Protein AF-A0A9E2ZRM4-F1 (afdb_monomer_lite)

Foldseek 3Di:
DDPLVVLLVVCVPLDVPPPPDLDQAPALLSLLVVLVVSCVVCLVVLVVLVVCLVPRVSSVVVNVVVLVVLLVSLCRNCVVLLVVDDPVCSVQLSVQLSVLSDSVLVCCQCPVVVHPPVVSSVSSSVSNVVSSVD

Sequence (134 aa):
GGKEELVVAAVGSLRSDTSRPVEPVASPERAVWRIFEDYEEIGDRVVRILAEEHHVTGFAEVAPLGRAYHRAWVEQSFEAQLRQVPAEHREHVLVALIVAMDVYVWKVLRRDLRLDRPAAEAVMVRLVRGALES

pLDDT: mean 84.71, std 18.32, range [37.97, 98.88]

Structure (mmCIF, N/CA/C/O backbone):
data_AF-A0A9E2ZRM4-F1
#
_entry.id   AF-A0A9E2ZRM4-F1
#
loop_
_atom_site.group_PDB
_atom_site.id
_atom_site.type_symbol
_atom_site.label_atom_id
_atom_site.label_alt_id
_atom_site.label_comp_id
_atom_site.label_asym_id
_atom_site.label_entity_id
_atom_site.label_seq_id
_atom_site.pdbx_PDB_ins_code
_atom_site.Cartn_x
_atom_site.Cartn_y
_atom_site.Cartn_z
_atom_site.occupancy
_atom_site.B_iso_or_equiv
_atom_site.auth_seq_id
_atom_site.auth_comp_id
_atom_site.auth_asym_id
_atom_site.auth_atom_id
_atom_site.pdbx_PDB_model_num
ATOM 1 N N . GLY A 1 1 ? 27.285 8.118 -16.244 1.00 42.19 1 GLY A N 1
ATOM 2 C CA . GLY A 1 1 ? 26.944 8.727 -17.546 1.00 42.19 1 GLY A CA 1
ATOM 3 C C . GLY A 1 1 ? 26.492 7.695 -18.557 1.00 42.19 1 GLY A C 1
ATOM 4 O O . GLY A 1 1 ? 27.152 7.513 -19.570 1.00 42.19 1 GLY A O 1
ATOM 5 N N . GLY A 1 2 ? 25.401 6.979 -18.299 1.00 37.97 2 GLY A N 1
ATOM 6 C CA . GLY A 1 2 ? 24.952 5.868 -19.144 1.00 37.97 2 GLY A CA 1
ATOM 7 C C . GLY A 1 2 ? 23.490 5.547 -18.876 1.00 37.97 2 GLY A C 1
ATOM 8 O O . GLY A 1 2 ? 22.932 6.054 -17.914 1.00 37.97 2 GLY A O 1
ATOM 9 N N . LYS A 1 3 ? 22.860 4.735 -19.730 1.00 43.03 3 LYS A N 1
ATOM 10 C CA . LYS A 1 3 ? 21.420 4.397 -19.709 1.00 43.03 3 LYS A CA 1
ATOM 11 C C . LYS A 1 3 ? 20.835 4.128 -18.312 1.00 43.03 3 LYS A C 1
ATOM 13 O O . LYS A 1 3 ? 19.667 4.414 -18.097 1.00 43.03 3 LYS A O 1
ATOM 18 N N . GLU A 1 4 ? 21.641 3.636 -17.378 1.00 42.38 4 GLU A N 1
ATOM 19 C CA . GLU A 1 4 ? 21.295 3.425 -15.969 1.00 42.38 4 GLU A CA 1
ATOM 20 C C . GLU A 1 4 ? 20.982 4.724 -15.208 1.00 42.38 4 GLU A C 1
ATOM 22 O O . GLU A 1 4 ? 19.970 4.771 -14.525 1.00 42.38 4 GLU A O 1
ATOM 27 N N . GLU A 1 5 ? 21.739 5.811 -15.386 1.00 43.53 5 GLU A N 1
ATOM 28 C CA . GLU A 1 5 ? 21.412 7.134 -14.814 1.00 43.53 5 GLU A CA 1
ATOM 29 C C . GLU A 1 5 ? 20.125 7.713 -15.413 1.00 43.53 5 GLU A C 1
ATOM 31 O O . GLU A 1 5 ? 19.358 8.362 -14.712 1.00 43.53 5 GLU A O 1
ATOM 36 N N . LEU A 1 6 ? 19.856 7.460 -16.700 1.00 48.62 6 LEU A N 1
ATOM 37 C CA . LEU A 1 6 ? 18.607 7.870 -17.356 1.00 48.62 6 LEU A CA 1
ATOM 38 C C . LEU A 1 6 ? 17.410 7.055 -16.850 1.00 48.62 6 LEU A C 1
ATOM 40 O O . LEU A 1 6 ? 16.321 7.598 -16.693 1.00 48.62 6 LEU A O 1
ATOM 44 N N . VAL A 1 7 ? 17.614 5.768 -16.561 1.00 48.75 7 VAL A N 1
ATOM 45 C CA . VAL A 1 7 ? 16.616 4.901 -15.924 1.00 48.75 7 VAL A CA 1
ATOM 46 C C . VAL A 1 7 ? 16.384 5.332 -14.476 1.00 48.75 7 VAL A C 1
ATOM 48 O O . VAL A 1 7 ? 15.232 5.454 -14.082 1.00 48.75 7 VAL A O 1
ATOM 51 N N . VAL A 1 8 ? 17.434 5.652 -13.715 1.00 47.16 8 VAL A N 1
ATOM 52 C CA . VAL A 1 8 ? 17.345 6.193 -12.348 1.00 47.16 8 VAL A CA 1
ATOM 53 C C . VAL A 1 8 ? 16.696 7.574 -12.330 1.00 47.16 8 VAL A C 1
ATOM 55 O O . VAL A 1 8 ? 15.901 7.834 -11.443 1.00 47.16 8 VAL A O 1
ATOM 58 N N . ALA A 1 9 ? 16.937 8.443 -13.311 1.00 48.97 9 ALA A N 1
ATOM 59 C CA . ALA A 1 9 ? 16.260 9.737 -13.414 1.00 48.97 9 ALA A CA 1
ATOM 60 C C . ALA A 1 9 ? 14.778 9.591 -13.812 1.00 48.97 9 ALA A C 1
ATOM 62 O O . ALA A 1 9 ? 13.922 10.295 -13.282 1.00 48.97 9 ALA A O 1
ATOM 63 N N . ALA A 1 10 ? 14.455 8.644 -14.700 1.00 47.59 10 ALA A N 1
ATOM 64 C CA . ALA A 1 10 ? 13.079 8.340 -15.106 1.00 47.59 10 ALA A CA 1
ATOM 65 C C . ALA A 1 10 ? 12.281 7.569 -14.036 1.00 47.59 10 ALA A C 1
ATOM 67 O O . ALA A 1 10 ? 11.052 7.598 -14.037 1.00 47.59 10 ALA A O 1
ATOM 68 N N . VAL A 1 11 ? 12.970 6.862 -13.138 1.00 48.44 11 VAL A N 1
ATOM 69 C CA . VAL A 1 11 ? 12.391 6.141 -11.995 1.00 48.44 11 VAL A CA 1
ATOM 70 C C . VAL A 1 11 ? 12.373 7.009 -10.736 1.00 48.44 11 VAL A C 1
ATOM 72 O O . VAL A 1 11 ? 11.407 6.975 -9.988 1.00 48.44 11 VAL A O 1
ATOM 75 N N . GLY A 1 12 ? 13.389 7.842 -10.531 1.00 45.41 12 GLY A N 1
ATOM 76 C CA . GLY A 1 12 ? 13.537 8.791 -9.427 1.00 45.41 12 GLY A CA 1
ATOM 77 C C . GLY A 1 12 ? 12.515 9.928 -9.448 1.00 45.41 12 GLY A C 1
ATOM 78 O O . GLY A 1 12 ? 12.355 10.610 -8.442 1.00 45.41 12 GLY A O 1
ATOM 79 N N . SER A 1 13 ? 11.724 10.065 -10.519 1.00 49.84 13 SER A N 1
ATOM 80 C CA . SER A 1 13 ? 10.481 10.849 -10.508 1.00 49.84 13 SER A CA 1
ATOM 81 C C . SER A 1 13 ? 9.339 10.148 -9.747 1.00 49.84 13 SER A C 1
ATOM 83 O O . SER A 1 13 ? 8.168 10.398 -10.035 1.00 49.84 13 SER A O 1
ATOM 85 N N . LEU A 1 14 ? 9.665 9.256 -8.801 1.00 52.56 14 LEU A N 1
ATOM 86 C CA . LEU A 1 14 ? 8.755 8.373 -8.059 1.00 52.56 14 LEU A CA 1
ATOM 87 C C . LEU A 1 14 ? 7.603 9.100 -7.358 1.00 52.56 14 LEU A C 1
ATOM 89 O O . LEU A 1 14 ? 6.606 8.462 -7.048 1.00 52.56 14 LEU A O 1
ATOM 93 N N . ARG A 1 15 ? 7.686 10.425 -7.214 1.00 49.28 15 ARG A N 1
ATOM 94 C CA . ARG A 1 15 ? 6.554 11.351 -7.336 1.00 49.28 15 ARG A CA 1
ATOM 95 C C . ARG A 1 15 ? 7.113 12.630 -7.968 1.00 49.28 15 ARG A C 1
ATOM 97 O O . ARG A 1 15 ? 8.135 13.124 -7.501 1.00 49.28 15 ARG A O 1
ATOM 104 N N . SER A 1 16 ? 6.435 13.240 -8.940 1.00 43.84 16 SER A N 1
ATOM 105 C CA . SER A 1 16 ? 6.684 14.656 -9.276 1.00 43.84 16 SER A CA 1
ATOM 106 C C . SER A 1 16 ? 6.295 15.597 -8.124 1.00 43.84 16 SER A C 1
ATOM 108 O O . SER A 1 16 ? 6.412 16.811 -8.246 1.00 43.84 16 SER A O 1
ATOM 110 N N . ASP A 1 17 ? 5.787 15.042 -7.020 1.00 44.28 17 ASP A N 1
ATOM 111 C CA . ASP A 1 17 ? 5.253 15.784 -5.898 1.00 44.28 17 ASP A CA 1
ATOM 112 C C . ASP A 1 17 ? 5.292 14.928 -4.613 1.00 44.28 17 ASP A C 1
ATOM 114 O O . ASP A 1 17 ? 4.287 14.373 -4.160 1.00 44.28 17 ASP A O 1
ATOM 118 N N . THR A 1 18 ? 6.480 14.777 -4.018 1.00 47.00 18 THR A N 1
ATOM 119 C CA . THR A 1 18 ? 6.630 14.354 -2.609 1.00 47.00 18 THR A CA 1
ATOM 120 C C . THR A 1 18 ? 6.164 15.442 -1.633 1.00 47.00 18 THR A C 1
ATOM 122 O O . THR A 1 18 ? 6.200 15.229 -0.425 1.00 47.00 18 THR A O 1
ATOM 125 N N . SER A 1 19 ? 5.708 16.595 -2.145 1.00 43.94 19 SER A N 1
ATOM 126 C CA . SER A 1 19 ? 5.215 17.728 -1.365 1.00 43.94 19 SER A CA 1
ATOM 127 C C . SER A 1 19 ? 3.698 17.752 -1.178 1.00 43.94 19 SER A C 1
ATOM 129 O O . SER A 1 19 ? 3.202 18.615 -0.453 1.00 43.94 19 SER A O 1
ATOM 131 N N . ARG A 1 20 ? 2.945 16.789 -1.741 1.00 50.78 20 ARG A N 1
ATOM 132 C CA . ARG A 1 20 ? 1.525 16.642 -1.388 1.00 50.78 20 ARG A CA 1
ATOM 133 C C . ARG A 1 20 ? 1.421 16.275 0.089 1.00 50.78 20 ARG A C 1
ATOM 135 O O . ARG A 1 20 ? 1.943 15.225 0.470 1.00 50.78 20 ARG A O 1
ATOM 142 N N . PRO A 1 21 ? 0.724 17.084 0.904 1.00 50.97 21 PRO A N 1
ATOM 143 C CA . PRO A 1 21 ? 0.440 16.716 2.277 1.00 50.97 21 PRO A CA 1
ATOM 144 C C . PRO A 1 21 ? -0.228 15.344 2.287 1.00 50.97 21 PRO A C 1
ATOM 146 O O . PRO A 1 21 ? -1.172 15.091 1.531 1.00 50.97 21 PRO A O 1
ATOM 149 N N . VAL A 1 22 ? 0.275 14.449 3.129 1.00 57.41 22 VAL A N 1
ATOM 150 C CA . VAL A 1 22 ? -0.462 13.242 3.479 1.00 57.41 22 VAL A CA 1
ATOM 151 C C . VAL A 1 22 ? -1.603 13.712 4.369 1.00 57.41 22 VAL A C 1
ATOM 153 O O . VAL A 1 22 ? -1.417 14.030 5.543 1.00 57.41 22 VAL A O 1
ATOM 156 N N . GLU A 1 23 ? -2.775 13.874 3.768 1.00 57.50 23 GLU A N 1
ATOM 157 C CA . GLU A 1 23 ? -3.981 14.156 4.528 1.00 57.50 23 GLU A CA 1
ATOM 158 C C . GLU A 1 23 ? -4.286 12.941 5.412 1.00 57.50 23 GLU A C 1
ATOM 160 O O . GLU A 1 23 ? -4.284 11.816 4.900 1.00 57.50 23 GLU A O 1
ATOM 165 N N . PRO A 1 24 ? -4.562 13.140 6.714 1.00 60.38 24 PRO A N 1
ATOM 166 C CA . PRO A 1 24 ? -5.075 12.076 7.561 1.00 60.38 24 PRO A CA 1
ATOM 167 C C . PRO A 1 24 ? -6.282 11.445 6.877 1.00 60.38 24 PRO A C 1
ATOM 169 O O . PRO A 1 24 ? -7.261 12.128 6.553 1.00 60.38 24 PRO A O 1
ATOM 172 N N . VAL A 1 25 ? -6.207 10.146 6.608 1.00 64.31 25 VAL A N 1
ATOM 173 C CA . VAL A 1 25 ? -7.272 9.500 5.864 1.00 64.31 25 VAL A CA 1
ATOM 174 C C . VAL A 1 25 ? -8.420 9.195 6.821 1.00 64.31 25 VAL A C 1
ATOM 176 O O . VAL A 1 25 ? -8.304 8.403 7.751 1.00 64.31 25 VAL A O 1
ATOM 179 N N . ALA A 1 26 ? -9.571 9.807 6.547 1.00 67.75 26 ALA A N 1
ATOM 180 C CA . ALA A 1 26 ? -10.771 9.660 7.364 1.00 67.75 26 ALA A CA 1
ATOM 181 C C . ALA A 1 26 ? -11.379 8.239 7.365 1.00 67.75 26 ALA A C 1
ATOM 183 O O . ALA A 1 26 ? -12.183 7.936 8.245 1.00 67.75 26 ALA A O 1
ATOM 184 N N . SER A 1 27 ? -11.044 7.373 6.395 1.00 87.56 27 SER A N 1
ATOM 185 C CA . SER A 1 27 ? -11.594 6.013 6.304 1.00 87.56 27 SER A CA 1
ATOM 186 C C . SER A 1 27 ? -10.721 5.045 5.479 1.00 87.56 27 SER A C 1
ATOM 188 O O . SER A 1 27 ? -10.009 5.494 4.575 1.00 87.56 27 SER A O 1
ATOM 190 N N . PRO A 1 28 ? -10.802 3.716 5.712 1.00 92.62 28 PRO A N 1
ATOM 191 C CA . PRO A 1 28 ? -10.139 2.702 4.882 1.00 92.62 28 PRO A CA 1
ATOM 192 C C . PRO A 1 28 ? -10.380 2.867 3.374 1.00 92.62 28 PRO A C 1
ATOM 194 O O . PRO A 1 28 ? -9.463 2.716 2.575 1.00 92.62 28 PRO A O 1
ATOM 197 N N . GLU A 1 29 ? -11.595 3.237 2.973 1.00 94.38 29 GLU A N 1
ATOM 198 C CA . GLU A 1 29 ? -11.980 3.430 1.570 1.00 94.38 29 GLU A CA 1
ATOM 199 C C . GLU A 1 29 ? -11.233 4.603 0.946 1.00 94.38 29 GLU A C 1
ATOM 201 O O . GLU A 1 29 ? -10.781 4.517 -0.192 1.00 94.38 29 GLU A O 1
ATOM 206 N N . ARG A 1 30 ? -11.064 5.698 1.693 1.00 93.12 30 ARG A N 1
ATOM 207 C CA . ARG A 1 30 ? -10.307 6.859 1.219 1.00 93.12 30 ARG A CA 1
ATOM 208 C C . ARG A 1 30 ? -8.817 6.544 1.089 1.00 93.12 30 ARG A C 1
ATOM 210 O O . ARG A 1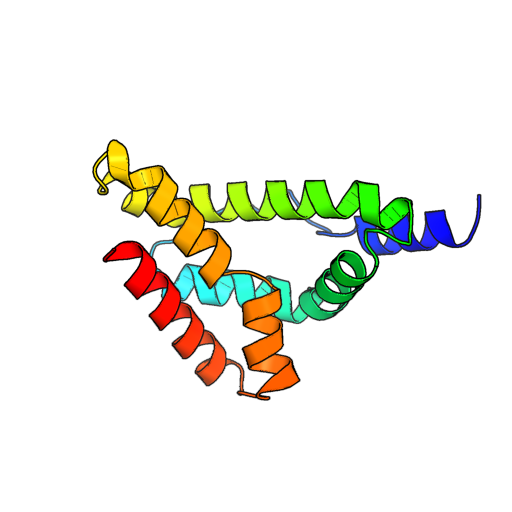 30 ? -8.198 7.041 0.151 1.00 93.12 30 ARG A O 1
ATOM 217 N N . ALA A 1 31 ? -8.262 5.707 1.970 1.00 92.56 31 ALA A N 1
ATOM 218 C CA . ALA A 1 31 ? -6.856 5.298 1.913 1.00 92.56 31 ALA A CA 1
ATOM 219 C C . ALA A 1 31 ? -6.627 4.430 0.676 1.00 92.56 31 ALA A C 1
ATOM 221 O O . ALA A 1 31 ? -5.710 4.681 -0.104 1.00 92.56 31 ALA A O 1
ATOM 222 N N . VAL A 1 32 ? -7.515 3.457 0.461 1.00 96.62 32 VAL A N 1
ATOM 223 C CA . VAL A 1 32 ? -7.477 2.574 -0.704 1.00 96.62 32 VAL A CA 1
ATOM 224 C C . VAL A 1 32 ? -7.672 3.360 -1.998 1.00 96.62 32 VAL A C 1
ATOM 226 O O . VAL A 1 32 ? -6.868 3.229 -2.912 1.00 96.62 32 VAL A O 1
ATOM 229 N N . TRP A 1 33 ? -8.666 4.245 -2.075 1.00 95.06 33 TRP A N 1
ATOM 230 C CA . TRP A 1 33 ? -8.848 5.095 -3.252 1.00 95.06 33 TRP A CA 1
ATOM 231 C C . TRP A 1 33 ? -7.581 5.902 -3.569 1.00 95.06 33 TRP A C 1
ATOM 233 O O . TRP A 1 33 ? -7.153 5.957 -4.721 1.00 95.06 33 TRP A O 1
ATOM 243 N N . ARG A 1 34 ? -6.941 6.482 -2.543 1.00 91.06 34 ARG A N 1
ATOM 244 C CA . ARG A 1 34 ? -5.726 7.285 -2.712 1.00 91.06 34 ARG A CA 1
ATOM 245 C C . ARG A 1 34 ? -4.525 6.457 -3.169 1.00 91.06 34 ARG A C 1
ATOM 247 O O . ARG A 1 34 ? -3.815 6.916 -4.056 1.00 91.06 34 ARG A O 1
ATOM 254 N N . ILE A 1 35 ? -4.292 5.272 -2.603 1.00 92.31 35 ILE A N 1
ATOM 255 C CA . ILE A 1 35 ? -3.171 4.428 -3.046 1.00 92.31 35 ILE A CA 1
ATOM 256 C C . ILE A 1 35 ? -3.412 3.879 -4.459 1.00 92.31 35 ILE A C 1
ATOM 258 O O . ILE A 1 35 ? -2.467 3.726 -5.226 1.00 92.31 35 ILE A O 1
ATOM 262 N N . PHE A 1 36 ? -4.673 3.655 -4.848 1.00 95.94 36 PHE A N 1
ATOM 263 C CA . PHE A 1 36 ? -5.020 3.289 -6.221 1.00 95.94 36 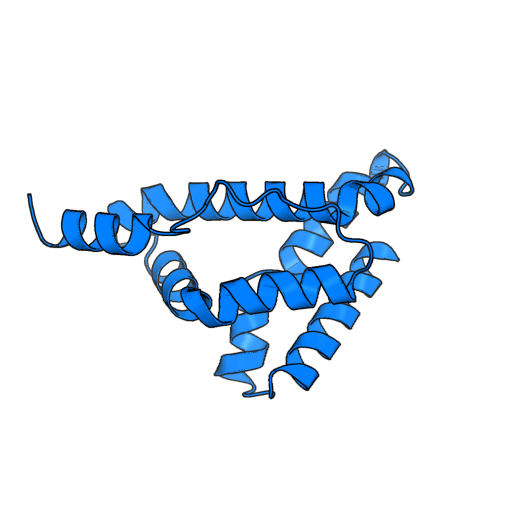PHE A CA 1
ATOM 264 C C . PHE A 1 36 ? -4.759 4.421 -7.218 1.00 95.94 36 PHE A C 1
ATOM 266 O O . PHE A 1 36 ? -4.314 4.124 -8.321 1.00 95.94 36 PHE A O 1
ATOM 273 N N . GLU A 1 37 ? -4.973 5.694 -6.860 1.00 91.38 37 GLU A N 1
ATOM 274 C CA . GLU A 1 37 ? -4.551 6.815 -7.721 1.00 91.38 37 GLU A CA 1
ATOM 275 C C . GLU A 1 37 ? -3.052 6.731 -8.037 1.00 91.38 37 GLU A C 1
ATOM 277 O O . GLU A 1 37 ? -2.662 6.820 -9.199 1.00 91.38 37 GLU A O 1
ATOM 282 N N . ASP A 1 38 ? -2.225 6.472 -7.021 1.00 86.12 38 ASP A N 1
ATOM 283 C CA . ASP A 1 38 ? -0.781 6.337 -7.206 1.00 86.12 38 ASP A CA 1
ATOM 284 C C . ASP A 1 38 ? -0.444 5.077 -8.030 1.00 86.12 38 ASP A C 1
ATOM 286 O O . ASP A 1 38 ? 0.303 5.135 -9.008 1.00 86.12 38 ASP A O 1
ATOM 290 N N . TYR A 1 39 ? -1.004 3.916 -7.688 1.00 94.50 39 TYR A N 1
ATOM 291 C CA . TYR A 1 39 ? -0.662 2.662 -8.361 1.00 94.50 39 TYR A CA 1
ATOM 292 C C . TYR A 1 39 ? -1.186 2.555 -9.795 1.00 94.50 39 TYR A C 1
ATOM 294 O O . TYR A 1 39 ? -0.502 1.964 -10.630 1.00 94.50 39 TYR A O 1
ATOM 302 N N . GLU A 1 40 ? -2.327 3.150 -10.142 1.00 94.19 40 GLU A N 1
ATOM 303 C CA . GLU A 1 40 ? -2.750 3.199 -11.548 1.00 94.19 40 GLU A CA 1
ATOM 304 C C . GLU A 1 40 ? -1.804 4.067 -12.402 1.00 94.19 40 GLU A C 1
ATOM 306 O O . GLU A 1 40 ? -1.660 3.801 -13.594 1.00 94.19 40 GLU A O 1
ATOM 311 N N . GLU A 1 41 ? -1.113 5.051 -11.812 1.00 89.06 41 GLU A N 1
ATOM 312 C CA . GLU A 1 41 ? -0.127 5.887 -12.511 1.00 89.06 41 GLU A CA 1
ATOM 313 C C . GLU A 1 41 ? 1.267 5.235 -12.582 1.00 89.06 41 GLU A C 1
ATOM 315 O O . GLU A 1 41 ? 1.926 5.252 -13.629 1.00 89.06 41 GLU A O 1
ATOM 320 N N . ILE A 1 42 ? 1.752 4.677 -11.466 1.00 85.12 42 ILE A N 1
ATOM 321 C CA . ILE A 1 42 ? 3.153 4.243 -11.334 1.00 85.12 42 ILE A CA 1
ATOM 322 C C . ILE A 1 42 ? 3.342 2.764 -10.976 1.00 85.12 42 ILE A C 1
ATOM 324 O O . ILE A 1 42 ? 4.479 2.287 -10.994 1.00 85.12 42 ILE A O 1
ATOM 328 N N . GLY A 1 43 ? 2.275 2.021 -10.685 1.00 92.31 43 GLY A N 1
ATOM 329 C CA . GLY A 1 43 ? 2.334 0.675 -10.106 1.00 92.31 43 GLY A CA 1
ATOM 330 C C . GLY A 1 43 ? 3.113 -0.331 -10.951 1.00 92.31 43 GLY A C 1
ATOM 331 O O . GLY A 1 43 ? 3.991 -1.013 -10.429 1.00 92.31 43 GLY A O 1
ATOM 332 N N . ASP A 1 44 ? 2.897 -0.368 -12.270 1.00 95.38 44 ASP A N 1
ATOM 333 C CA . ASP A 1 44 ? 3.623 -1.293 -13.160 1.00 95.38 44 ASP A CA 1
ATOM 334 C C . ASP A 1 44 ? 5.140 -1.015 -13.179 1.00 95.38 44 ASP A C 1
ATOM 336 O O . ASP A 1 44 ? 5.961 -1.934 -13.242 1.00 95.38 44 ASP A O 1
ATOM 340 N N . ARG A 1 45 ? 5.536 0.261 -13.076 1.00 91.25 45 ARG A N 1
ATOM 341 C CA . ARG A 1 45 ? 6.948 0.663 -12.980 1.00 91.25 45 ARG A CA 1
ATOM 342 C C . ARG A 1 45 ? 7.541 0.261 -11.633 1.00 91.25 45 ARG A C 1
ATOM 344 O O . ARG A 1 45 ? 8.655 -0.254 -11.615 1.00 91.25 45 ARG A O 1
ATOM 351 N N . VAL A 1 46 ? 6.806 0.449 -10.537 1.00 89.62 46 VAL A N 1
ATOM 352 C CA . VAL A 1 46 ? 7.233 0.008 -9.199 1.00 89.62 46 VAL A CA 1
ATOM 353 C C . VAL A 1 46 ? 7.418 -1.510 -9.164 1.00 89.62 46 VAL A C 1
ATOM 355 O O . VAL A 1 46 ? 8.470 -1.972 -8.733 1.00 89.62 46 VAL A O 1
ATOM 358 N N . VAL A 1 47 ? 6.471 -2.286 -9.699 1.00 96.19 47 VAL A N 1
ATOM 359 C CA . VAL A 1 47 ? 6.584 -3.754 -9.800 1.00 96.19 47 VAL A CA 1
ATOM 360 C C . VAL A 1 47 ? 7.853 -4.161 -10.549 1.00 96.19 47 VAL A C 1
ATOM 362 O O . VAL A 1 47 ? 8.568 -5.053 -10.103 1.00 96.19 47 VAL A O 1
ATOM 365 N N . ARG A 1 48 ? 8.177 -3.489 -11.660 1.00 92.69 48 ARG A N 1
ATOM 366 C CA . ARG A 1 48 ? 9.410 -3.762 -12.410 1.00 92.69 48 ARG A CA 1
ATOM 367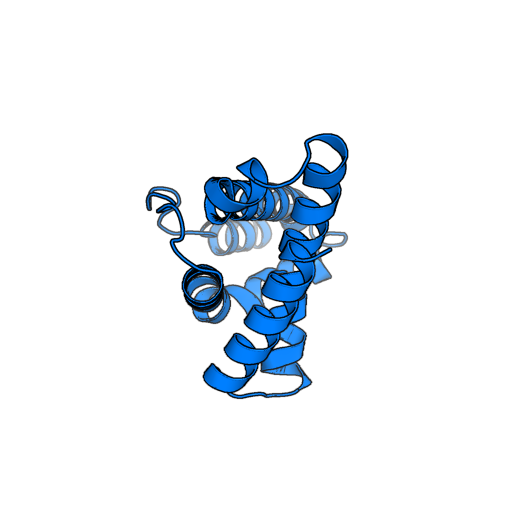 C C . ARG A 1 48 ? 10.672 -3.446 -11.606 1.00 92.69 48 ARG A C 1
ATOM 369 O O . ARG A 1 48 ? 11.618 -4.221 -11.663 1.00 92.69 48 ARG A O 1
ATOM 376 N N . ILE A 1 49 ? 10.701 -2.315 -10.901 1.00 89.00 49 ILE A N 1
ATOM 377 C CA . ILE A 1 49 ? 11.844 -1.930 -10.059 1.00 89.00 49 ILE A CA 1
ATOM 378 C C . ILE A 1 49 ? 12.088 -3.002 -9.002 1.00 89.00 49 ILE A C 1
ATOM 380 O O . ILE A 1 49 ? 13.216 -3.454 -8.855 1.00 89.00 49 ILE A O 1
ATOM 384 N N . LEU A 1 50 ? 11.029 -3.435 -8.314 1.00 92.88 50 LEU A N 1
ATOM 385 C CA . LEU A 1 50 ? 11.117 -4.444 -7.261 1.00 92.88 50 LEU A CA 1
ATOM 386 C C . LEU A 1 50 ? 11.516 -5.823 -7.805 1.00 92.88 50 LEU A C 1
ATOM 388 O O . LEU A 1 50 ? 12.303 -6.515 -7.174 1.00 92.88 50 LEU A O 1
ATOM 392 N N . ALA A 1 51 ? 11.033 -6.218 -8.986 1.00 94.69 51 ALA A N 1
ATOM 393 C CA . ALA A 1 51 ? 11.415 -7.491 -9.602 1.00 94.69 51 ALA A CA 1
ATOM 394 C C . ALA A 1 51 ? 12.911 -7.562 -9.967 1.00 94.69 51 ALA A C 1
ATOM 396 O O . ALA A 1 51 ? 13.499 -8.638 -9.964 1.00 94.69 51 ALA A O 1
ATOM 397 N N . GLU A 1 52 ? 13.522 -6.416 -10.270 1.00 93.56 52 GLU A N 1
ATOM 398 C CA . GLU A 1 52 ? 14.899 -6.309 -10.762 1.00 93.56 52 GLU A CA 1
ATOM 399 C C . GLU A 1 52 ? 15.857 -5.680 -9.728 1.00 93.56 52 GLU A C 1
ATOM 401 O O . GLU A 1 52 ? 17.016 -5.395 -10.046 1.00 93.56 52 GLU A O 1
ATOM 406 N N . GLU A 1 53 ? 15.413 -5.456 -8.483 1.00 91.31 53 GLU A N 1
ATOM 407 C CA . GLU A 1 53 ? 16.175 -4.700 -7.473 1.00 91.31 53 GLU A CA 1
ATOM 408 C C . GLU A 1 53 ? 17.501 -5.367 -7.075 1.00 91.31 53 GLU A C 1
ATOM 410 O O . GLU A 1 53 ? 18.418 -4.695 -6.618 1.00 91.31 53 GLU A O 1
ATOM 415 N N . HIS A 1 54 ? 17.641 -6.675 -7.297 1.00 93.31 54 HIS A N 1
ATOM 416 C CA . HIS A 1 54 ? 18.878 -7.424 -7.043 1.00 93.31 54 HIS A CA 1
ATOM 417 C C . HIS A 1 54 ? 19.806 -7.522 -8.263 1.00 93.31 54 HIS A C 1
ATOM 419 O O . HIS A 1 54 ? 20.920 -8.034 -8.149 1.00 93.31 54 HIS A O 1
ATOM 425 N N . HIS A 1 55 ? 19.356 -7.048 -9.426 1.00 91.56 55 HIS A N 1
ATOM 426 C CA . HIS A 1 55 ? 20.075 -7.160 -10.697 1.00 91.56 55 HIS A CA 1
ATOM 427 C C . HIS A 1 55 ? 20.501 -5.804 -11.265 1.00 91.56 55 HIS A C 1
ATOM 429 O O . HIS A 1 55 ? 21.481 -5.732 -12.004 1.00 91.56 55 HIS A O 1
ATOM 435 N N . VAL A 1 56 ? 19.802 -4.725 -10.904 1.00 85.44 56 VAL A N 1
ATOM 436 C CA . VAL A 1 56 ? 20.075 -3.365 -11.379 1.00 85.44 56 VAL A CA 1
ATOM 437 C C . VAL A 1 56 ? 20.472 -2.483 -10.198 1.00 85.44 56 VAL A C 1
ATOM 439 O O . VAL A 1 56 ? 19.640 -2.176 -9.348 1.00 85.44 56 VAL A O 1
ATOM 442 N N . THR A 1 57 ? 21.724 -2.012 -10.171 1.00 82.31 57 THR A N 1
ATOM 443 C CA . THR A 1 57 ? 22.273 -1.193 -9.070 1.00 82.31 57 THR A CA 1
ATOM 444 C C . THR A 1 57 ? 21.384 0.003 -8.719 1.00 82.31 57 THR A C 1
ATOM 446 O O . THR A 1 57 ? 21.070 0.217 -7.554 1.00 82.31 57 THR A O 1
ATOM 449 N N . GLY A 1 58 ? 20.886 0.737 -9.721 1.00 78.94 58 GLY A N 1
ATOM 450 C CA . GLY A 1 58 ? 19.994 1.877 -9.486 1.00 78.94 58 GLY A CA 1
ATOM 451 C C . GLY A 1 58 ? 18.643 1.505 -8.857 1.00 78.94 58 GLY A C 1
ATOM 452 O O . GLY A 1 58 ? 18.043 2.312 -8.155 1.00 78.94 58 GLY A O 1
ATOM 453 N N . PHE A 1 59 ? 18.152 0.282 -9.067 1.00 85.88 59 PHE A N 1
ATOM 454 C CA . PHE A 1 59 ? 16.928 -0.197 -8.419 1.00 85.88 59 PHE A CA 1
ATOM 455 C C . PHE A 1 59 ? 17.188 -0.668 -6.991 1.00 85.88 59 PHE A C 1
ATOM 457 O O . PHE A 1 59 ? 16.351 -0.412 -6.128 1.00 85.88 59 PHE A O 1
ATOM 464 N N . ALA A 1 60 ? 18.357 -1.256 -6.723 1.00 84.62 60 ALA A N 1
ATOM 465 C CA . ALA A 1 60 ? 18.791 -1.611 -5.372 1.00 84.62 60 ALA A CA 1
ATOM 466 C C . ALA A 1 60 ? 18.837 -0.390 -4.433 1.00 84.62 60 ALA A C 1
ATOM 468 O O . ALA A 1 60 ? 18.549 -0.510 -3.245 1.00 84.62 60 ALA A O 1
ATOM 469 N N . GLU A 1 61 ? 19.174 0.789 -4.964 1.00 81.62 61 GLU A N 1
ATOM 470 C CA . GLU A 1 61 ? 19.204 2.049 -4.209 1.00 81.62 61 GLU A CA 1
ATOM 471 C C . GLU A 1 61 ? 17.803 2.649 -4.007 1.00 81.62 61 GLU A C 1
ATOM 473 O O . GLU A 1 61 ? 17.487 3.175 -2.940 1.00 81.62 61 GLU A O 1
ATOM 478 N N . VAL A 1 62 ? 16.934 2.550 -5.016 1.00 78.81 62 VAL A N 1
ATOM 479 C CA . VAL A 1 62 ? 15.605 3.181 -5.006 1.00 78.81 62 VAL A CA 1
ATOM 480 C C . VAL A 1 62 ? 14.552 2.350 -4.266 1.00 78.81 62 VAL A C 1
ATOM 482 O O . VAL A 1 62 ? 13.695 2.910 -3.578 1.00 78.81 62 VAL A O 1
ATOM 485 N N . ALA A 1 63 ? 14.586 1.022 -4.375 1.00 85.81 63 ALA A N 1
ATOM 486 C CA . ALA A 1 63 ? 13.571 0.151 -3.785 1.00 85.81 63 ALA A CA 1
ATOM 487 C C . ALA A 1 63 ? 13.451 0.278 -2.248 1.00 85.81 63 ALA A C 1
ATOM 489 O O . ALA A 1 63 ? 12.322 0.375 -1.752 1.00 85.81 63 ALA A O 1
ATOM 490 N N . PRO A 1 64 ? 14.550 0.379 -1.467 1.00 87.69 64 PRO A N 1
ATOM 491 C CA . PRO A 1 64 ? 14.469 0.659 -0.033 1.00 87.69 64 PRO A CA 1
ATOM 492 C C . PRO A 1 64 ? 13.796 1.998 0.291 1.00 87.69 64 PRO A C 1
ATOM 494 O O . PRO A 1 64 ? 13.020 2.067 1.245 1.00 87.69 64 PRO A O 1
ATOM 497 N N . LEU A 1 65 ? 14.038 3.043 -0.511 1.00 82.88 65 LEU A N 1
ATOM 498 C CA . LEU A 1 65 ? 13.403 4.355 -0.335 1.00 82.88 65 LEU A CA 1
ATOM 499 C C . LEU A 1 65 ? 11.893 4.273 -0.578 1.00 82.88 65 LEU A C 1
ATOM 501 O O . LEU A 1 65 ? 11.114 4.811 0.206 1.00 82.88 65 LEU A O 1
ATOM 505 N N . GLY A 1 66 ? 11.476 3.544 -1.617 1.00 83.06 66 GLY A N 1
ATOM 506 C CA . GLY A 1 66 ? 10.063 3.278 -1.895 1.00 83.06 66 GLY A CA 1
ATOM 507 C C . GLY A 1 66 ? 9.369 2.531 -0.752 1.00 83.06 66 GLY A C 1
ATOM 508 O O . GLY A 1 66 ? 8.286 2.932 -0.329 1.00 83.06 66 GLY A O 1
ATOM 509 N N . ARG A 1 67 ? 10.012 1.497 -0.189 1.00 91.38 67 ARG A N 1
ATOM 510 C CA . ARG A 1 67 ? 9.494 0.761 0.980 1.00 91.38 67 ARG A CA 1
ATOM 511 C C . ARG A 1 67 ? 9.369 1.648 2.219 1.00 91.38 67 ARG A C 1
ATOM 513 O O . ARG A 1 67 ? 8.348 1.597 2.901 1.00 91.38 67 ARG A O 1
ATOM 520 N N . ALA A 1 68 ? 10.378 2.474 2.497 1.00 85.44 68 ALA A N 1
ATOM 521 C CA . ALA A 1 68 ? 10.349 3.412 3.618 1.00 85.44 68 ALA A CA 1
ATOM 522 C C . ALA A 1 68 ? 9.231 4.454 3.457 1.00 85.44 68 ALA A C 1
ATOM 524 O O . ALA A 1 68 ? 8.495 4.720 4.407 1.00 85.44 68 ALA A O 1
ATOM 525 N N . TYR A 1 69 ? 9.061 4.987 2.244 1.00 84.12 69 TYR A N 1
ATOM 526 C CA . TYR A 1 69 ? 7.975 5.906 1.918 1.00 84.12 69 TYR A CA 1
ATOM 527 C C . TYR A 1 69 ? 6.598 5.257 2.104 1.00 84.12 69 TYR A C 1
ATOM 529 O O . TYR A 1 69 ? 5.738 5.842 2.757 1.00 84.12 69 TYR A O 1
ATOM 537 N N . HIS A 1 70 ? 6.395 4.042 1.581 1.00 89.50 70 HIS A N 1
ATOM 538 C CA . HIS A 1 70 ? 5.133 3.305 1.725 1.00 89.50 70 HIS A CA 1
ATOM 539 C C . HIS A 1 70 ? 4.787 3.066 3.195 1.00 89.50 70 HIS A C 1
ATOM 541 O O . HIS A 1 70 ? 3.675 3.369 3.619 1.00 89.50 70 HIS A O 1
ATOM 547 N N . ARG A 1 71 ? 5.759 2.620 4.004 1.00 93.94 71 ARG A N 1
ATOM 548 C CA . ARG A 1 71 ? 5.570 2.449 5.451 1.00 93.94 71 ARG A CA 1
ATOM 549 C C . ARG A 1 71 ? 5.139 3.750 6.128 1.00 93.94 71 ARG A C 1
ATOM 551 O O . ARG A 1 71 ? 4.136 3.745 6.834 1.00 93.94 71 ARG A O 1
ATOM 558 N N . ALA A 1 72 ? 5.870 4.843 5.902 1.00 87.06 72 ALA A N 1
ATOM 559 C CA . ALA A 1 72 ? 5.558 6.138 6.506 1.00 87.06 72 ALA A CA 1
ATOM 560 C C . ALA A 1 72 ? 4.175 6.651 6.077 1.00 87.06 72 ALA A C 1
ATOM 562 O O . ALA A 1 72 ? 3.416 7.164 6.897 1.00 87.06 72 ALA A O 1
ATOM 563 N N . TRP A 1 73 ? 3.822 6.470 4.802 1.00 88.06 73 TRP A N 1
ATOM 564 C CA . TRP A 1 73 ? 2.516 6.855 4.281 1.00 88.06 73 TRP A CA 1
ATOM 565 C C . TRP A 1 73 ? 1.378 6.041 4.911 1.00 88.06 73 TRP A C 1
ATOM 567 O O . TRP A 1 73 ? 0.363 6.629 5.285 1.00 88.06 73 TRP A O 1
ATOM 577 N N . VAL A 1 74 ? 1.537 4.722 5.081 1.00 93.25 74 VAL A N 1
ATOM 578 C CA . VAL A 1 74 ? 0.540 3.872 5.759 1.00 93.25 74 VAL A CA 1
ATOM 579 C C . VAL A 1 74 ? 0.409 4.266 7.231 1.00 93.25 74 VAL A C 1
ATOM 581 O O . VAL A 1 74 ? -0.702 4.484 7.706 1.00 93.25 74 VAL A O 1
ATOM 584 N N . GLU A 1 75 ? 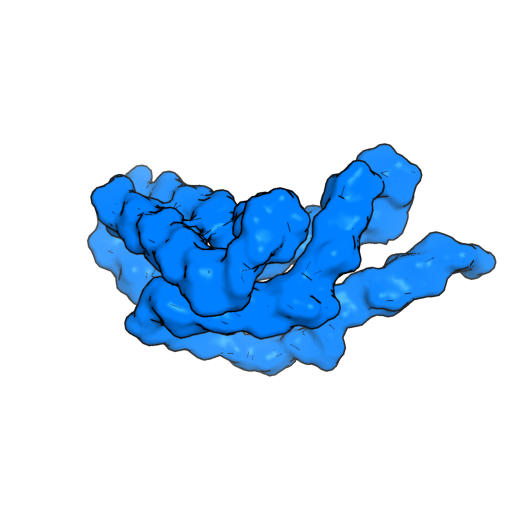1.523 4.419 7.946 1.00 92.94 75 GLU A N 1
ATOM 585 C CA . GLU A 1 75 ? 1.522 4.823 9.356 1.00 92.94 75 GLU A CA 1
ATOM 586 C C . GLU A 1 75 ? 0.792 6.158 9.562 1.00 92.94 75 GLU A C 1
ATOM 588 O O . GLU A 1 75 ? -0.081 6.266 10.422 1.00 92.94 75 GLU A O 1
ATOM 593 N N . GLN A 1 76 ? 1.077 7.151 8.717 1.00 89.31 76 GLN A N 1
ATOM 594 C CA . GLN A 1 76 ? 0.421 8.454 8.772 1.00 89.31 76 GLN A CA 1
ATOM 595 C C . GLN A 1 76 ? -1.057 8.395 8.358 1.00 89.31 76 GLN A C 1
ATOM 597 O O . GLN A 1 76 ? -1.898 9.051 8.971 1.00 89.31 76 GLN A O 1
ATOM 602 N N . SER A 1 77 ? -1.396 7.594 7.345 1.00 89.44 77 SER A N 1
ATOM 603 C CA . SER A 1 77 ? -2.775 7.454 6.857 1.00 89.44 77 SER A CA 1
ATOM 604 C C . SER A 1 77 ? -3.703 6.816 7.889 1.00 89.44 77 SER A C 1
ATOM 606 O O . SER A 1 77 ? -4.885 7.155 7.926 1.00 89.44 77 SER A O 1
ATOM 608 N N . PHE A 1 78 ? -3.174 5.923 8.731 1.00 93.00 78 PHE A N 1
ATOM 609 C CA . PHE A 1 78 ? -3.929 5.183 9.747 1.00 93.00 78 PHE A CA 1
ATOM 610 C C . PHE A 1 78 ? -3.603 5.609 11.185 1.00 93.00 78 PHE A C 1
ATOM 612 O O . PHE A 1 78 ? -3.980 4.913 12.128 1.00 93.00 78 PHE A O 1
ATOM 619 N N . GLU A 1 79 ? -2.938 6.751 11.390 1.00 92.62 79 GLU A N 1
ATOM 620 C CA . GLU A 1 79 ? -2.497 7.215 12.714 1.00 92.62 79 GLU A CA 1
ATOM 621 C C . GLU A 1 79 ? -3.648 7.227 13.739 1.00 92.62 79 GLU A C 1
ATOM 623 O O . GLU A 1 79 ? -3.497 6.787 14.882 1.00 92.62 79 GLU A O 1
ATOM 628 N N . ALA A 1 80 ? -4.831 7.702 13.335 1.00 91.31 80 ALA A N 1
ATOM 629 C CA . ALA A 1 80 ? -5.989 7.788 14.218 1.00 91.31 80 ALA A CA 1
ATOM 630 C C . ALA A 1 80 ? -6.478 6.408 14.684 1.00 91.31 80 ALA A C 1
ATOM 632 O O . ALA A 1 80 ? -6.797 6.245 15.861 1.00 91.31 80 ALA A O 1
ATOM 633 N N . GLN A 1 81 ? -6.499 5.428 13.784 1.00 92.56 81 GLN A N 1
ATOM 634 C CA . GLN A 1 81 ? -6.892 4.049 14.046 1.00 92.56 81 GLN A CA 1
ATOM 635 C C . GLN A 1 81 ? -5.823 3.338 14.884 1.00 92.56 81 GLN A C 1
ATOM 637 O O . GLN A 1 81 ? -6.143 2.721 15.895 1.00 92.56 81 GLN A O 1
ATOM 642 N N . LEU A 1 82 ? -4.540 3.504 14.546 1.00 93.56 82 LEU A N 1
ATOM 643 C CA . LEU A 1 82 ? -3.420 2.913 15.287 1.00 93.56 82 LEU A CA 1
ATOM 644 C C . LEU A 1 82 ? -3.345 3.418 16.736 1.00 93.56 82 LEU A C 1
ATOM 646 O O . LEU A 1 82 ? -2.994 2.655 17.637 1.00 93.56 82 LEU A O 1
ATOM 650 N N . ARG A 1 83 ? -3.734 4.673 17.009 1.00 93.38 83 ARG A N 1
ATOM 651 C CA . ARG A 1 83 ? -3.841 5.190 18.388 1.00 93.38 83 ARG A CA 1
ATOM 652 C C . ARG A 1 83 ? -4.880 4.449 19.233 1.00 93.38 83 ARG A C 1
ATOM 654 O O . ARG A 1 83 ? -4.718 4.403 20.452 1.00 93.38 83 ARG A O 1
ATOM 661 N N . GLN A 1 84 ? -5.911 3.878 18.610 1.00 93.12 84 GLN A N 1
ATOM 662 C CA . GLN A 1 84 ? -6.965 3.115 19.289 1.00 93.12 84 GLN A CA 1
ATOM 663 C C . GLN A 1 84 ? -6.554 1.660 19.566 1.00 93.12 84 GLN A C 1
ATOM 665 O O . GLN A 1 84 ? -7.130 1.025 20.445 1.00 93.12 84 GLN A O 1
ATOM 670 N N . VAL A 1 85 ? -5.538 1.148 18.865 1.00 94.25 85 VAL A N 1
ATOM 671 C CA . VAL A 1 85 ? -4.985 -0.197 19.074 1.00 94.25 85 VAL A CA 1
ATOM 672 C C . VAL A 1 85 ? -4.101 -0.215 20.338 1.00 94.25 85 VAL A C 1
ATOM 674 O O . VAL A 1 85 ? -3.314 0.726 20.541 1.00 94.25 85 VAL A O 1
ATOM 677 N N . PRO A 1 86 ? -4.184 -1.262 21.189 1.00 95.38 86 PRO A N 1
ATOM 678 C CA . PRO A 1 86 ? -3.268 -1.456 22.314 1.00 95.38 86 PRO A CA 1
ATOM 679 C C . PRO A 1 86 ? -1.803 -1.417 21.872 1.00 95.38 86 PRO A C 1
ATOM 681 O O . PRO A 1 86 ? -1.454 -1.934 20.811 1.00 95.38 86 PRO A O 1
ATOM 684 N N . ALA A 1 87 ? -0.935 -0.789 22.667 1.00 95.25 87 ALA A N 1
ATOM 685 C CA . ALA A 1 87 ? 0.433 -0.470 22.251 1.00 95.25 87 ALA A CA 1
ATOM 686 C C . ALA A 1 87 ? 1.236 -1.705 21.808 1.00 95.25 87 ALA A C 1
ATOM 688 O O . ALA A 1 87 ? 1.993 -1.628 20.844 1.00 95.25 87 ALA A O 1
ATOM 689 N N . GLU A 1 88 ? 1.023 -2.840 22.467 1.00 95.94 88 GLU A N 1
ATOM 690 C CA . GLU A 1 88 ? 1.665 -4.120 22.180 1.00 95.94 88 GLU A CA 1
ATOM 691 C C . GLU A 1 88 ? 1.214 -4.775 20.860 1.00 95.94 88 GLU A C 1
ATOM 693 O O . GLU A 1 88 ? 1.922 -5.634 20.342 1.00 95.94 88 GLU A O 1
ATOM 698 N N . HIS A 1 89 ? 0.091 -4.337 20.276 1.00 95.62 89 HIS A N 1
ATOM 699 C CA . HIS A 1 89 ? -0.443 -4.844 19.003 1.00 95.62 89 HIS A CA 1
ATOM 700 C C . HIS A 1 89 ? -0.220 -3.886 17.818 1.00 95.62 89 HIS A C 1
ATOM 702 O O . HIS A 1 89 ? -0.348 -4.295 16.664 1.00 95.62 89 HIS A O 1
ATOM 708 N N . ARG A 1 90 ? 0.147 -2.619 18.066 1.00 96.06 90 ARG A N 1
ATOM 709 C CA . ARG A 1 90 ? 0.237 -1.572 17.025 1.00 96.06 90 ARG A CA 1
ATOM 710 C C . ARG A 1 90 ? 1.149 -1.929 15.858 1.00 96.06 90 ARG A C 1
ATOM 712 O O . ARG A 1 90 ? 0.766 -1.703 14.716 1.00 96.06 90 ARG A O 1
ATOM 719 N N . GLU A 1 91 ? 2.331 -2.481 16.130 1.00 96.88 91 GLU A N 1
ATOM 720 C CA . GLU A 1 91 ? 3.267 -2.852 15.060 1.00 96.88 91 GLU A CA 1
ATOM 721 C C . GLU A 1 91 ? 2.712 -3.997 14.206 1.00 96.88 91 GLU A C 1
ATOM 723 O O . GLU A 1 91 ? 2.856 -3.971 12.988 1.00 96.88 91 GLU A O 1
ATOM 728 N N . HIS A 1 92 ? 2.021 -4.970 14.810 1.00 97.25 92 HIS A N 1
ATOM 729 C CA . HIS A 1 92 ? 1.397 -6.060 14.057 1.00 97.25 92 HIS A CA 1
ATOM 730 C C . HIS A 1 92 ? 0.292 -5.543 13.130 1.00 97.25 92 HIS A C 1
ATOM 732 O O . HIS A 1 92 ? 0.270 -5.907 11.953 1.00 97.25 92 HIS A O 1
ATOM 738 N N . VAL A 1 93 ? -0.563 -4.641 13.623 1.00 97.44 93 VAL A N 1
ATOM 739 C CA . VAL A 1 93 ? -1.596 -3.983 12.807 1.00 97.44 93 VAL A CA 1
ATOM 740 C C . VAL A 1 93 ? -0.962 -3.157 11.687 1.00 97.44 93 VAL A C 1
ATOM 742 O O . VAL A 1 93 ? -1.375 -3.263 10.534 1.00 97.44 93 VAL A O 1
ATOM 745 N N . LEU A 1 94 ? 0.084 -2.378 11.981 1.00 96.94 94 LEU A N 1
ATOM 746 C CA . LEU A 1 94 ? 0.796 -1.590 10.971 1.00 96.94 94 LEU A CA 1
ATOM 747 C C . LEU A 1 94 ? 1.409 -2.479 9.879 1.00 96.94 94 LEU A C 1
ATOM 749 O O . LEU A 1 94 ? 1.250 -2.190 8.694 1.00 96.94 94 LEU A O 1
ATOM 753 N N . VAL A 1 95 ? 2.066 -3.580 10.248 1.00 98.19 95 VAL A N 1
ATOM 754 C CA . VAL A 1 95 ? 2.617 -4.546 9.284 1.00 98.19 95 VAL A CA 1
ATOM 755 C C . VAL A 1 95 ? 1.508 -5.150 8.421 1.00 98.19 95 VAL A C 1
ATOM 757 O O . VAL A 1 95 ? 1.664 -5.229 7.202 1.00 98.19 95 VAL A O 1
ATOM 760 N N . ALA A 1 96 ? 0.374 -5.524 9.015 1.00 98.25 96 ALA A N 1
ATOM 761 C CA . ALA A 1 96 ? -0.764 -6.057 8.273 1.00 98.25 96 ALA A CA 1
ATOM 762 C C . ALA A 1 96 ? -1.336 -5.033 7.274 1.00 98.25 96 ALA A C 1
ATOM 764 O O . ALA A 1 96 ? -1.615 -5.390 6.128 1.00 98.25 96 ALA A O 1
ATOM 765 N N . LEU A 1 97 ? -1.435 -3.757 7.661 1.00 97.81 97 LEU A N 1
ATOM 766 C CA . LEU A 1 97 ? -1.848 -2.667 6.770 1.00 97.81 97 LEU A CA 1
ATOM 767 C C . LEU A 1 97 ? -0.861 -2.461 5.615 1.00 97.81 97 LEU A C 1
ATOM 769 O O . LEU A 1 97 ? -1.284 -2.351 4.464 1.00 97.81 97 LEU A O 1
ATOM 773 N N . ILE A 1 98 ? 0.446 -2.456 5.901 1.00 97.50 98 ILE A N 1
ATOM 774 C CA . ILE A 1 98 ? 1.499 -2.317 4.883 1.00 97.50 98 ILE A CA 1
ATOM 775 C C . ILE A 1 98 ? 1.369 -3.412 3.823 1.00 97.50 98 ILE A C 1
ATOM 777 O O . ILE A 1 98 ? 1.391 -3.104 2.631 1.00 97.50 98 ILE A O 1
ATOM 781 N N . VAL A 1 99 ? 1.194 -4.666 4.255 1.00 98.19 99 VAL A N 1
ATOM 782 C CA . VAL A 1 99 ? 1.037 -5.822 3.361 1.00 98.19 99 VAL A CA 1
ATOM 783 C C . VAL A 1 99 ? -0.270 -5.743 2.577 1.00 98.19 99 VAL A C 1
ATOM 785 O O . VAL A 1 99 ? -0.265 -5.949 1.366 1.00 98.19 99 VAL A O 1
ATOM 788 N N . ALA A 1 100 ? -1.389 -5.424 3.234 1.00 98.19 100 ALA A N 1
ATOM 789 C CA . ALA A 1 100 ? -2.696 -5.316 2.583 1.00 98.19 100 ALA A CA 1
ATOM 790 C C . ALA A 1 100 ? -2.710 -4.264 1.462 1.00 98.19 100 ALA A C 1
ATOM 792 O O . ALA A 1 100 ? -3.419 -4.431 0.470 1.00 98.19 100 ALA A O 1
ATOM 793 N N . MET A 1 101 ? -1.927 -3.198 1.623 1.00 96.75 101 MET A N 1
ATOM 794 C CA . MET A 1 101 ? -1.846 -2.076 0.690 1.00 96.75 101 MET A CA 1
ATOM 795 C C . MET A 1 101 ? -0.625 -2.135 -0.229 1.00 96.75 101 MET A C 1
ATOM 797 O O . MET A 1 101 ? -0.329 -1.146 -0.887 1.00 96.75 101 MET A O 1
ATOM 801 N N . ASP A 1 102 ? 0.096 -3.255 -0.274 1.00 97.69 102 ASP A N 1
ATOM 802 C CA . ASP A 1 102 ? 1.302 -3.387 -1.087 1.00 97.69 102 ASP A CA 1
ATOM 803 C C . ASP A 1 102 ? 0.994 -3.340 -2.597 1.00 97.69 102 ASP A C 1
ATOM 805 O O . ASP A 1 102 ? -0.046 -3.813 -3.077 1.00 97.69 102 ASP A O 1
ATOM 809 N N . VAL A 1 103 ? 1.936 -2.811 -3.381 1.00 97.56 103 VAL A N 1
ATOM 810 C CA . VAL A 1 103 ? 1.827 -2.734 -4.844 1.00 97.56 103 VAL A CA 1
ATOM 811 C C . VAL A 1 103 ? 1.669 -4.112 -5.497 1.00 97.56 103 VAL A C 1
ATOM 813 O O . VAL A 1 103 ? 1.018 -4.234 -6.535 1.00 97.56 103 VAL A O 1
ATOM 816 N N . TYR A 1 104 ? 2.196 -5.179 -4.896 1.00 98.38 104 TYR A N 1
ATOM 817 C CA . TYR A 1 104 ? 1.983 -6.540 -5.374 1.00 98.38 104 TYR A CA 1
ATOM 818 C C . TYR A 1 104 ? 0.552 -7.027 -5.139 1.00 98.38 104 TYR A C 1
ATOM 820 O O . TYR A 1 104 ? 0.032 -7.757 -5.983 1.00 98.38 104 TYR A O 1
ATOM 828 N N . VAL A 1 105 ? -0.128 -6.582 -4.075 1.00 98.69 105 VAL A N 1
ATOM 829 C CA . VAL A 1 105 ? -1.569 -6.838 -3.903 1.00 98.69 105 VAL A CA 1
ATOM 830 C C . VAL A 1 105 ? -2.342 -6.140 -5.017 1.00 98.69 105 VAL A C 1
ATOM 832 O O . VAL A 1 105 ? -3.156 -6.774 -5.689 1.00 98.69 105 VAL A O 1
ATOM 835 N N . TRP A 1 106 ? -2.030 -4.871 -5.299 1.00 98.69 106 TRP A N 1
ATOM 836 C CA . TRP A 1 106 ? -2.607 -4.159 -6.443 1.00 98.69 106 TRP A CA 1
ATOM 837 C C . TRP A 1 106 ? -2.345 -4.886 -7.772 1.00 98.69 106 TRP A C 1
ATOM 839 O O . TRP A 1 106 ? -3.287 -5.103 -8.535 1.00 98.69 106 TRP A O 1
ATOM 849 N N . LYS A 1 107 ? -1.112 -5.340 -8.032 1.00 98.69 107 LYS A N 1
ATOM 850 C CA . LYS A 1 107 ? -0.745 -6.095 -9.242 1.00 98.69 107 LYS A CA 1
ATOM 851 C C . LYS A 1 107 ? -1.577 -7.367 -9.372 1.00 98.69 107 LYS A C 1
ATOM 853 O O . LYS A 1 107 ? -2.136 -7.615 -10.440 1.00 98.69 107 LYS A O 1
ATOM 858 N N . VAL A 1 108 ? -1.684 -8.161 -8.306 1.00 98.88 108 VAL A N 1
ATOM 859 C CA . VAL A 1 108 ? -2.487 -9.392 -8.319 1.00 98.88 108 VAL A CA 1
ATOM 860 C C . VAL A 1 108 ? -3.934 -9.069 -8.685 1.00 98.88 108 VAL A C 1
ATOM 862 O O . VAL A 1 108 ? -4.490 -9.687 -9.589 1.00 98.88 108 VAL A O 1
ATOM 865 N N . LEU A 1 109 ? -4.536 -8.056 -8.060 1.00 98.81 109 LEU A N 1
ATOM 866 C CA . LEU A 1 109 ? -5.928 -7.686 -8.322 1.00 98.81 109 LEU A CA 1
ATOM 867 C C . LEU A 1 109 ? -6.131 -7.133 -9.743 1.00 98.81 109 LEU A C 1
ATOM 869 O O . LEU A 1 109 ? -7.049 -7.549 -10.450 1.00 98.81 109 LEU A O 1
ATOM 873 N N . ARG A 1 110 ? -5.276 -6.203 -10.177 1.00 98.56 110 ARG A N 1
ATOM 874 C CA . ARG A 1 110 ? -5.481 -5.393 -11.389 1.00 98.56 110 ARG A CA 1
ATOM 875 C C . ARG A 1 110 ? -4.850 -5.969 -12.644 1.00 98.56 110 ARG A C 1
ATOM 877 O O . ARG A 1 110 ? -5.335 -5.684 -13.738 1.00 98.56 110 ARG A O 1
ATOM 884 N N . ARG A 1 111 ? -3.779 -6.751 -12.519 1.00 98.31 111 ARG A N 1
ATOM 885 C CA . ARG A 1 111 ? -3.027 -7.309 -13.655 1.00 98.31 111 ARG A CA 1
ATOM 886 C C . ARG A 1 111 ? -3.219 -8.812 -13.786 1.00 98.31 111 ARG A C 1
ATOM 888 O O . ARG A 1 111 ? -3.491 -9.276 -14.892 1.00 98.31 111 ARG A O 1
ATOM 895 N N . ASP A 1 112 ? -3.162 -9.549 -12.680 1.00 98.69 112 ASP A N 1
ATOM 896 C CA . ASP A 1 112 ? -3.214 -11.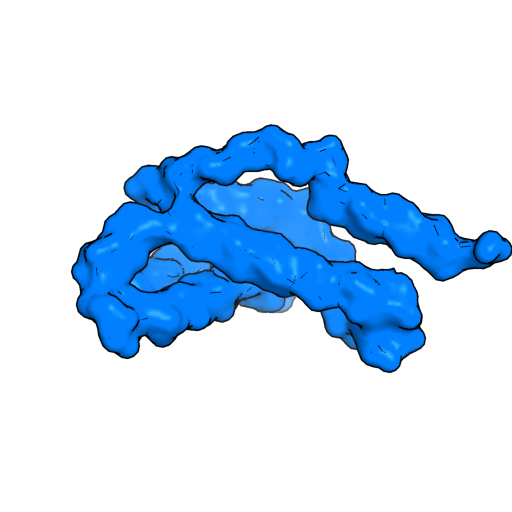016 -12.735 1.00 98.69 112 ASP A CA 1
ATOM 897 C C . ASP A 1 112 ? -4.658 -11.523 -12.780 1.00 98.69 112 ASP A C 1
ATOM 899 O O . ASP A 1 112 ? -5.026 -12.283 -13.674 1.00 98.69 112 ASP A O 1
ATOM 903 N N . LEU A 1 113 ? -5.501 -11.039 -11.866 1.00 98.75 113 LEU A N 1
ATOM 904 C CA . LEU A 1 113 ? -6.929 -11.363 -11.800 1.00 98.75 113 LEU A CA 1
ATOM 905 C C . LEU A 1 113 ? -7.790 -10.472 -12.701 1.00 98.75 113 LEU A C 1
ATOM 907 O O . LEU A 1 113 ? -8.950 -10.794 -12.946 1.00 98.75 113 LEU A O 1
ATOM 911 N N . ARG A 1 114 ? -7.222 -9.368 -13.206 1.00 98.56 114 ARG A N 1
ATOM 912 C CA . ARG A 1 114 ? -7.878 -8.411 -14.116 1.00 98.56 114 ARG A CA 1
ATOM 913 C C . ARG A 1 114 ? -9.221 -7.889 -13.594 1.00 98.56 114 ARG A C 1
ATOM 915 O O . ARG A 1 114 ? -10.123 -7.609 -14.384 1.00 98.56 114 ARG A O 1
ATOM 922 N N . LEU A 1 115 ? -9.354 -7.746 -12.276 1.00 98.81 115 LEU A N 1
ATOM 923 C CA . LEU A 1 115 ? -10.511 -7.091 -11.676 1.00 98.81 115 LEU A CA 1
ATOM 924 C C . LEU A 1 115 ? -10.572 -5.652 -12.169 1.00 98.81 115 LEU A C 1
ATOM 926 O O . LEU A 1 115 ? -9.522 -5.025 -12.316 1.00 98.81 115 LEU A O 1
ATOM 930 N N . ASP A 1 116 ? -11.769 -5.113 -12.395 1.00 98.56 116 ASP A N 1
ATOM 931 C CA . ASP A 1 116 ? -11.918 -3.675 -12.600 1.00 98.56 116 ASP A CA 1
ATOM 932 C C . ASP A 1 116 ? -11.541 -2.897 -11.324 1.00 98.56 116 ASP A C 1
ATOM 934 O O . ASP A 1 116 ? -11.322 -3.471 -10.252 1.00 98.56 116 ASP A O 1
ATOM 938 N N . ARG A 1 117 ? -11.372 -1.577 -11.453 1.00 97.94 117 ARG A N 1
ATOM 939 C CA . ARG A 1 117 ? -10.901 -0.749 -10.338 1.00 97.94 117 ARG A CA 1
ATOM 940 C C . ARG A 1 117 ? -11.846 -0.817 -9.126 1.00 97.94 117 ARG A C 1
ATOM 942 O O . ARG A 1 117 ? -11.336 -1.098 -8.045 1.00 97.94 117 ARG A O 1
ATOM 949 N N . PRO A 1 118 ? -13.177 -0.652 -9.264 1.00 98.44 118 PRO A N 1
ATOM 950 C CA . PRO A 1 118 ? -14.085 -0.762 -8.122 1.00 98.44 118 PRO A CA 1
ATOM 951 C C . PRO A 1 118 ? -14.019 -2.120 -7.409 1.00 98.44 118 PRO A C 1
ATOM 953 O O . PRO A 1 118 ? -13.995 -2.163 -6.179 1.00 98.44 118 PRO A O 1
ATOM 956 N N . ALA A 1 119 ? -13.946 -3.233 -8.149 1.00 98.75 119 ALA A N 1
ATOM 957 C CA . ALA A 1 119 ? -13.836 -4.558 -7.545 1.00 98.75 119 ALA A CA 1
ATOM 958 C C . ALA A 1 119 ? -12.497 -4.750 -6.814 1.00 98.75 119 ALA A C 1
ATOM 960 O O . ALA A 1 119 ? -12.467 -5.302 -5.714 1.00 98.75 119 ALA A O 1
ATOM 961 N N . ALA A 1 120 ? -11.393 -4.271 -7.390 1.00 98.75 120 ALA A N 1
ATOM 962 C CA . ALA A 1 120 ? -10.078 -4.335 -6.759 1.00 98.75 120 ALA A CA 1
ATOM 963 C C . ALA A 1 120 ? -9.998 -3.467 -5.489 1.00 98.75 120 ALA A C 1
ATOM 965 O O . ALA A 1 120 ? -9.504 -3.936 -4.462 1.00 98.75 120 ALA A O 1
ATOM 966 N N . GLU A 1 121 ? -10.527 -2.240 -5.528 1.00 98.56 121 GLU A N 1
ATOM 967 C CA . GLU A 1 121 ? -10.620 -1.364 -4.355 1.00 98.56 121 GLU A CA 1
ATOM 968 C C . GLU A 1 121 ? -11.442 -2.034 -3.245 1.00 98.56 121 GLU A C 1
ATOM 970 O O . GLU A 1 121 ? -11.000 -2.086 -2.099 1.00 98.56 121 GLU A O 1
ATOM 975 N N . ALA A 1 122 ? -12.588 -2.639 -3.574 1.00 98.69 122 ALA A N 1
ATOM 976 C CA . ALA A 1 122 ? -13.418 -3.342 -2.596 1.00 98.69 122 ALA A CA 1
ATOM 977 C C . ALA A 1 122 ? -12.681 -4.511 -1.914 1.00 98.69 122 ALA A C 1
ATOM 979 O O . ALA A 1 122 ? -12.825 -4.715 -0.705 1.00 98.69 122 ALA A O 1
ATOM 980 N N . VAL A 1 123 ? -11.865 -5.266 -2.660 1.00 98.88 123 VAL A N 1
ATOM 981 C CA . VAL A 1 123 ? -11.040 -6.340 -2.086 1.00 98.88 123 VAL A CA 1
ATOM 982 C C . VAL A 1 123 ? -9.968 -5.773 -1.159 1.00 98.88 123 VAL A C 1
ATOM 984 O O . VAL A 1 123 ? -9.831 -6.257 -0.036 1.00 98.88 123 VAL A O 1
ATOM 987 N N . MET A 1 124 ? -9.242 -4.732 -1.574 1.00 98.69 124 MET A N 1
ATOM 988 C CA . MET A 1 124 ? -8.212 -4.126 -0.725 1.00 98.69 124 MET A CA 1
ATOM 989 C C . MET A 1 124 ? -8.817 -3.493 0.536 1.00 98.69 124 MET A C 1
ATOM 991 O O . MET A 1 124 ? -8.276 -3.682 1.621 1.00 98.69 124 MET A O 1
ATOM 995 N N . VAL A 1 125 ? -9.984 -2.842 0.443 1.00 98.44 125 VAL A N 1
ATOM 996 C CA . VAL A 1 125 ? -10.723 -2.337 1.617 1.00 98.44 125 VAL A CA 1
ATOM 997 C C . VAL A 1 125 ? -11.054 -3.470 2.584 1.00 98.44 125 VAL A C 1
ATOM 999 O O . VAL A 1 125 ? -10.897 -3.305 3.792 1.00 98.44 125 VAL A O 1
ATOM 1002 N N . ARG A 1 126 ? -11.479 -4.635 2.080 1.00 98.50 126 ARG A N 1
ATOM 1003 C CA . ARG A 1 126 ? -11.744 -5.805 2.928 1.00 98.50 126 ARG A CA 1
ATOM 1004 C C . ARG A 1 126 ? -10.484 -6.278 3.659 1.00 98.50 126 ARG A C 1
ATOM 1006 O O . ARG A 1 126 ? -10.581 -6.601 4.839 1.00 98.50 126 ARG A O 1
ATOM 1013 N N . LEU A 1 127 ? -9.331 -6.306 2.989 1.00 98.50 127 LEU A N 1
ATOM 1014 C CA . LEU A 1 127 ? -8.051 -6.667 3.614 1.00 98.50 127 LEU A CA 1
ATOM 1015 C C . LEU A 1 127 ? -7.641 -5.648 4.685 1.00 98.50 127 LEU A C 1
ATOM 1017 O O . LEU A 1 127 ? -7.296 -6.038 5.795 1.00 98.50 127 LEU A O 1
ATOM 1021 N N . VAL A 1 128 ? -7.743 -4.353 4.375 1.00 97.75 128 VAL A N 1
ATOM 1022 C CA . VAL A 1 128 ? -7.427 -3.256 5.304 1.00 97.75 128 VAL A CA 1
ATOM 1023 C C . VAL A 1 128 ? -8.313 -3.306 6.546 1.00 97.75 128 VAL A C 1
ATOM 1025 O O . VAL A 1 128 ? -7.813 -3.176 7.656 1.00 97.75 128 VAL A O 1
ATOM 1028 N N . ARG A 1 129 ? -9.623 -3.527 6.389 1.00 96.38 129 ARG A N 1
ATOM 1029 C CA . ARG A 1 129 ? -10.535 -3.672 7.534 1.00 96.38 129 ARG A CA 1
ATOM 1030 C C . ARG A 1 129 ? -10.174 -4.882 8.393 1.00 96.38 129 ARG A C 1
ATOM 1032 O O . ARG A 1 129 ? -10.077 -4.739 9.602 1.00 96.38 129 ARG A O 1
ATOM 1039 N N . GLY A 1 130 ? -9.880 -6.026 7.772 1.00 96.44 130 GLY A N 1
ATOM 1040 C CA . GLY A 1 130 ? -9.425 -7.213 8.498 1.00 96.44 130 GLY A CA 1
ATOM 1041 C C . GLY A 1 130 ? -8.134 -6.978 9.289 1.00 96.44 130 GLY A C 1
ATOM 1042 O O . GLY A 1 130 ? -8.030 -7.439 10.417 1.00 96.44 130 GLY A O 1
ATOM 1043 N N . ALA A 1 131 ? -7.189 -6.210 8.737 1.00 95.94 131 ALA A N 1
ATOM 1044 C CA . ALA A 1 131 ? -5.956 -5.824 9.428 1.00 95.94 131 ALA A CA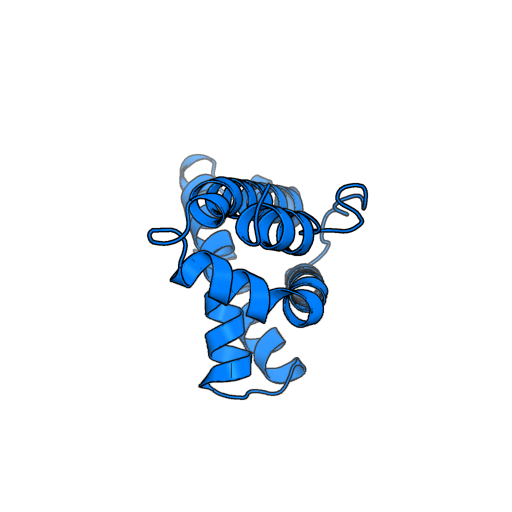 1
ATOM 1045 C C . ALA A 1 131 ? -6.190 -4.890 10.632 1.00 95.94 131 ALA A C 1
ATOM 1047 O O . ALA A 1 131 ? -5.393 -4.884 11.562 1.00 95.94 131 ALA A O 1
ATOM 1048 N N . LEU A 1 132 ? -7.263 -4.091 10.624 1.00 92.81 132 LEU A N 1
ATOM 1049 C CA . LEU A 1 132 ? -7.634 -3.219 11.748 1.00 92.81 132 LEU A CA 1
ATOM 1050 C C . LEU A 1 132 ? -8.394 -3.958 12.857 1.00 92.81 132 LEU A C 1
ATOM 1052 O O . LEU A 1 132 ? -8.451 -3.470 13.982 1.00 92.81 132 LEU A O 1
ATOM 1056 N N . GLU A 1 133 ? -9.014 -5.089 12.528 1.00 87.12 133 GLU A N 1
ATOM 1057 C CA . GLU A 1 133 ? -9.791 -5.924 13.452 1.00 87.12 133 GLU A CA 1
ATOM 1058 C C . GLU A 1 133 ? -8.937 -6.996 14.157 1.00 87.12 133 GLU A C 1
ATOM 1060 O O . GLU A 1 133 ? -9.419 -7.627 15.100 1.00 87.12 133 GLU A O 1
ATOM 1065 N N . SER A 1 134 ? -7.703 -7.218 13.687 1.00 66.69 134 SER A N 1
ATOM 1066 C CA . SER A 1 134 ? -6.765 -8.248 14.165 1.00 66.69 134 SER A CA 1
ATOM 1067 C C . SER A 1 134 ? -5.904 -7.847 15.357 1.00 66.69 134 SER A C 1
ATOM 1069 O O . SER A 1 134 ? -5.538 -6.655 15.454 1.00 66.69 134 SER A O 1
#

Secondary structure (DSSP, 8-state):
--HHHHHHHHHS-S-S-TTS--PPPSSHHHHHHHHHHHHHHHHHHHHHHHHTTTT-HHHHHHHHHHHHHHHHHHHHHTHHHHHHS-TTTHHHHHHHHHHHT-HHHHHIIIIIS---HHHHHHHHHHHHHHHHH-

Radius of gyration: 15.64 Å; chains: 1; bounding box: 41×29×42 Å